Protein AF-A0A1L3MIH3-F1 (afdb_monomer_lite)

Sequence (157 aa):
MTVGKNCNTFGNDTLTINGTGGNGAEPPNTGTRGIWIYNTTSSTMLANARMTFYYPNSVAPLTWSAASGNSGWSVPVVSTVDPTIAGFTAYATFYTGGWEFRNLPGTANDYSRARGRPNFQASKVIPSCGSTIQVYARRTVTVNGQTISFIRGPIGL

Secondary structure (DSSP, 8-state):
-EEEEE--TTS-EEEEEE---SSSS-TT-TT--S-EEES--TT--EEEEEEEEEEETTT----EEEPTT--SBPPPEE-SSSPP-TTEEEEEEEB-S-EEEE---SSSPPEEEESS--EEEEEE--S-TTS--EEEEEEEEEETTEEEEEEEEEEE-

Structure (mmCIF, N/CA/C/O backbone):
data_AF-A0A1L3MIH3-F1
#
_entry.id   AF-A0A1L3MIH3-F1
#
loop_
_atom_site.group_PDB
_atom_site.id
_atom_site.type_symbol
_atom_site.label_atom_id
_atom_site.label_alt_id
_atom_site.label_comp_id
_atom_site.label_asym_id
_atom_site.label_entity_id
_atom_site.label_seq_id
_atom_site.pdbx_PDB_ins_code
_atom_site.Cartn_x
_atom_site.Cartn_y
_atom_site.Cartn_z
_atom_site.occupancy
_atom_site.B_iso_or_equiv
_atom_site.auth_seq_id
_atom_site.auth_comp_id
_atom_site.auth_asym_id
_atom_site.auth_atom_id
_atom_site.pdbx_PDB_model_num
ATOM 1 N N . MET A 1 1 ? 1.762 7.762 2.195 1.00 73.56 1 MET A N 1
ATOM 2 C CA . MET A 1 1 ? 2.674 6.868 1.448 1.00 73.56 1 MET A CA 1
ATOM 3 C C . MET A 1 1 ? 2.870 7.464 0.076 1.00 73.56 1 MET A C 1
ATOM 5 O O . MET A 1 1 ? 1.898 7.962 -0.479 1.00 73.56 1 MET A O 1
ATOM 9 N N . THR A 1 2 ? 4.083 7.363 -0.447 1.00 82.31 2 THR A N 1
ATOM 10 C CA . THR A 1 2 ? 4.462 7.836 -1.775 1.00 82.31 2 THR A CA 1
ATOM 11 C C . THR A 1 2 ? 5.039 6.667 -2.558 1.00 82.31 2 THR A C 1
ATOM 13 O O . THR A 1 2 ? 5.805 5.885 -2.004 1.00 82.31 2 THR A O 1
ATOM 16 N N . VAL A 1 3 ? 4.660 6.542 -3.823 1.00 80.44 3 VAL A N 1
ATOM 17 C CA . VAL A 1 3 ? 5.390 5.728 -4.798 1.00 80.44 3 VAL A CA 1
ATOM 18 C C . VAL A 1 3 ? 6.301 6.654 -5.592 1.00 80.44 3 VAL A C 1
ATOM 20 O O . VAL A 1 3 ? 5.938 7.807 -5.818 1.00 80.44 3 VAL A O 1
ATOM 23 N N . GLY A 1 4 ? 7.492 6.187 -5.950 1.00 82.94 4 GLY A N 1
ATOM 24 C CA . GLY A 1 4 ? 8.499 7.017 -6.605 1.00 82.94 4 GLY A CA 1
ATOM 25 C C . GLY A 1 4 ? 9.311 6.249 -7.634 1.00 82.94 4 GLY A C 1
ATOM 26 O O . GLY A 1 4 ? 9.437 5.027 -7.548 1.00 82.94 4 GLY A O 1
ATOM 27 N N . LYS A 1 5 ? 9.879 6.993 -8.578 1.00 85.25 5 LYS A N 1
ATOM 28 C CA . LYS A 1 5 ? 10.806 6.527 -9.608 1.00 85.25 5 LYS A CA 1
ATOM 29 C C . LYS A 1 5 ? 12.048 7.411 -9.542 1.00 85.25 5 LYS A C 1
ATOM 31 O O . LYS A 1 5 ? 11.923 8.631 -9.542 1.00 85.25 5 LYS A O 1
ATOM 36 N N . ASN A 1 6 ? 13.223 6.803 -9.463 1.00 84.94 6 ASN A N 1
ATOM 37 C CA . ASN A 1 6 ? 14.496 7.489 -9.638 1.00 84.94 6 ASN A CA 1
ATOM 38 C C . ASN A 1 6 ? 15.220 6.848 -10.814 1.00 84.94 6 ASN A C 1
ATOM 40 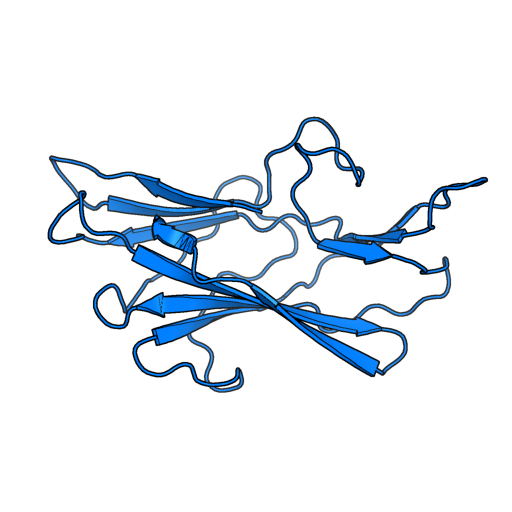O O . ASN A 1 6 ? 15.510 5.650 -10.762 1.00 84.94 6 ASN A O 1
ATOM 44 N N . CYS A 1 7 ? 15.478 7.633 -11.854 1.00 81.31 7 CYS A N 1
ATOM 45 C CA . CYS A 1 7 ? 16.131 7.114 -13.039 1.00 81.31 7 CYS A CA 1
ATOM 46 C C . CYS A 1 7 ? 17.642 7.198 -12.915 1.00 81.31 7 CYS A C 1
ATOM 48 O O . CYS A 1 7 ? 18.174 8.227 -12.495 1.00 81.31 7 CYS A O 1
ATOM 50 N N . ASN A 1 8 ? 18.332 6.140 -13.322 1.00 74.44 8 ASN A N 1
ATOM 51 C CA . ASN A 1 8 ? 19.785 6.124 -13.341 1.00 74.44 8 ASN A CA 1
ATOM 52 C C . ASN A 1 8 ? 20.281 6.015 -14.782 1.00 74.44 8 ASN A C 1
ATOM 54 O O . ASN A 1 8 ? 20.182 4.961 -15.397 1.00 74.44 8 ASN A O 1
ATOM 58 N N . THR A 1 9 ? 20.880 7.090 -15.297 1.00 62.59 9 THR A N 1
ATOM 59 C CA . THR A 1 9 ? 21.418 7.160 -16.667 1.00 62.59 9 THR A CA 1
ATOM 60 C C . THR A 1 9 ? 22.466 6.078 -16.969 1.00 62.59 9 THR A C 1
ATOM 62 O O . THR A 1 9 ? 22.694 5.763 -18.133 1.00 62.59 9 THR A O 1
ATOM 65 N N . PHE A 1 10 ? 23.092 5.491 -15.944 1.00 62.38 10 PHE A N 1
ATOM 66 C CA . PHE A 1 10 ? 24.181 4.518 -16.084 1.00 62.38 10 PHE A CA 1
ATOM 67 C C . PHE A 1 10 ? 23.871 3.153 -15.444 1.00 62.38 10 PHE A C 1
ATOM 69 O O . PHE A 1 10 ? 24.789 2.373 -15.191 1.00 62.38 10 PHE A O 1
ATOM 76 N N . GLY A 1 11 ? 22.603 2.842 -15.151 1.00 70.38 11 GLY A N 1
ATOM 77 C CA . GLY A 1 11 ? 22.241 1.576 -14.510 1.00 70.38 11 GLY A CA 1
ATOM 78 C C . GLY A 1 11 ? 20.739 1.319 -14.432 1.00 70.38 11 GLY A C 1
ATOM 79 O O . GLY A 1 11 ? 19.952 1.898 -15.167 1.00 70.38 11 GLY A O 1
ATOM 80 N N . ASN A 1 12 ? 20.338 0.425 -13.526 1.00 78.88 12 ASN A N 1
ATOM 81 C CA . ASN A 1 12 ? 18.922 0.162 -13.285 1.00 78.88 12 ASN A CA 1
ATOM 82 C C . ASN A 1 12 ? 18.263 1.360 -12.592 1.00 78.88 12 ASN A C 1
ATOM 84 O O . ASN A 1 12 ? 18.796 1.896 -11.614 1.00 78.88 12 ASN A O 1
ATOM 88 N N . ASP A 1 13 ? 17.059 1.706 -13.031 1.00 85.94 13 ASP A N 1
ATOM 89 C CA . ASP A 1 13 ? 16.203 2.655 -12.338 1.00 85.94 13 ASP A CA 1
ATOM 90 C C . ASP A 1 13 ? 15.676 2.038 -11.041 1.00 85.94 13 ASP A C 1
ATOM 92 O O . ASP A 1 13 ? 15.514 0.819 -10.911 1.00 85.94 13 ASP A O 1
ATOM 96 N N . THR A 1 14 ? 15.402 2.890 -10.059 1.00 89.38 14 THR A N 1
ATOM 97 C CA . THR A 1 14 ? 14.878 2.473 -8.759 1.00 89.38 14 THR A CA 1
ATOM 98 C C . THR A 1 14 ? 13.430 2.913 -8.614 1.00 89.38 14 THR A C 1
ATOM 100 O O . THR A 1 14 ? 13.122 4.106 -8.598 1.00 89.38 14 THR A O 1
ATOM 103 N N . LEU A 1 15 ? 12.535 1.943 -8.458 1.00 91.81 15 LEU A N 1
ATOM 104 C CA . LEU A 1 15 ? 11.158 2.163 -8.037 1.00 91.81 15 LEU A CA 1
ATOM 105 C C . LEU A 1 15 ? 11.075 2.037 -6.520 1.00 91.81 15 LEU A C 1
ATOM 107 O O . LEU A 1 15 ? 11.685 1.145 -5.932 1.00 91.81 15 LEU A O 1
ATOM 111 N N . THR A 1 16 ? 10.308 2.913 -5.879 1.00 93.00 16 THR A N 1
ATOM 112 C CA . THR A 1 16 ? 10.151 2.929 -4.421 1.00 93.00 16 THR A CA 1
ATOM 113 C C . THR A 1 16 ? 8.687 2.955 -4.010 1.00 93.00 16 THR A C 1
ATOM 115 O O . THR A 1 16 ? 7.847 3.576 -4.662 1.00 93.00 16 THR A O 1
ATOM 118 N N . ILE A 1 17 ? 8.393 2.306 -2.886 1.00 91.25 17 ILE A N 1
ATOM 119 C CA . ILE A 1 17 ? 7.152 2.451 -2.124 1.00 91.25 17 ILE A CA 1
ATOM 120 C C . ILE A 1 17 ? 7.572 2.927 -0.735 1.00 91.25 17 ILE A C 1
ATOM 122 O O . ILE A 1 17 ? 8.097 2.146 0.050 1.00 91.25 17 ILE A O 1
ATOM 126 N N . ASN A 1 18 ? 7.353 4.202 -0.422 1.00 89.12 18 ASN A N 1
ATOM 127 C CA . ASN A 1 18 ? 7.819 4.826 0.813 1.00 89.12 18 ASN A CA 1
ATOM 128 C C . ASN A 1 18 ? 6.644 5.261 1.703 1.00 89.12 18 ASN A C 1
ATOM 130 O O . ASN A 1 18 ? 5.900 6.211 1.422 1.00 89.12 18 ASN A O 1
ATOM 134 N N . GLY A 1 19 ? 6.500 4.572 2.830 1.00 85.44 19 GLY A N 1
ATOM 135 C CA . GLY A 1 19 ? 5.605 4.910 3.929 1.00 85.44 19 GLY A CA 1
ATOM 136 C C . GLY A 1 19 ? 6.295 5.552 5.134 1.00 85.44 19 GLY A C 1
ATOM 137 O O . GLY A 1 19 ? 5.614 5.774 6.126 1.00 85.44 19 GLY A O 1
ATOM 138 N N . THR A 1 20 ? 7.601 5.837 5.082 1.00 81.62 20 THR A N 1
ATOM 139 C CA . THR A 1 20 ? 8.408 6.247 6.249 1.00 81.62 20 THR A CA 1
ATOM 140 C C . THR A 1 20 ? 8.484 7.756 6.475 1.00 81.62 20 THR A C 1
ATOM 142 O O . THR A 1 20 ? 8.668 8.168 7.617 1.00 81.62 20 THR A O 1
ATOM 145 N N . GLY A 1 21 ? 8.314 8.576 5.434 1.00 68.69 21 GLY A N 1
ATOM 146 C CA . GLY A 1 21 ? 8.368 10.045 5.528 1.00 68.69 21 GLY A CA 1
ATOM 147 C C . GLY A 1 21 ? 7.233 10.708 6.335 1.00 68.69 21 GLY A C 1
ATOM 148 O O . GLY A 1 21 ? 6.182 10.108 6.556 1.00 68.69 21 GLY A O 1
ATOM 149 N N . GLY A 1 22 ? 7.452 11.968 6.733 1.00 62.53 22 GLY A N 1
ATOM 150 C CA . GLY A 1 22 ? 6.518 12.791 7.515 1.00 62.53 22 GLY A CA 1
ATOM 151 C C . GLY A 1 22 ? 6.994 13.034 8.946 1.00 62.53 22 GLY A C 1
ATOM 152 O O . GLY A 1 22 ? 7.088 12.089 9.730 1.00 62.53 22 GLY A O 1
ATOM 153 N N . ASN A 1 23 ? 7.289 14.295 9.280 1.00 55.09 23 ASN A N 1
ATOM 154 C CA . ASN A 1 23 ? 7.781 14.757 10.588 1.00 55.09 23 ASN A CA 1
ATOM 155 C C . ASN A 1 23 ? 6.686 14.702 11.668 1.00 55.09 23 ASN A C 1
ATOM 157 O O . ASN A 1 23 ? 6.209 15.727 12.141 1.00 55.09 23 ASN A O 1
ATOM 161 N N . GLY A 1 24 ? 6.258 13.498 12.035 1.00 55.06 24 GLY A N 1
ATOM 162 C CA . GLY A 1 24 ? 5.211 13.284 13.031 1.00 55.06 24 GLY A CA 1
ATOM 163 C C . GLY A 1 24 ? 4.135 12.358 12.492 1.00 55.06 24 GLY A C 1
ATOM 164 O O . GLY A 1 24 ? 3.505 12.608 11.468 1.00 55.06 24 GLY A O 1
ATOM 165 N N . ALA A 1 25 ? 3.968 11.242 13.182 1.00 56.09 25 ALA A N 1
ATOM 166 C CA . ALA A 1 25 ? 3.166 10.088 12.810 1.00 56.09 25 ALA A CA 1
ATOM 167 C C . ALA A 1 25 ? 1.645 10.290 12.993 1.00 56.09 25 ALA A C 1
ATOM 169 O O . ALA A 1 25 ? 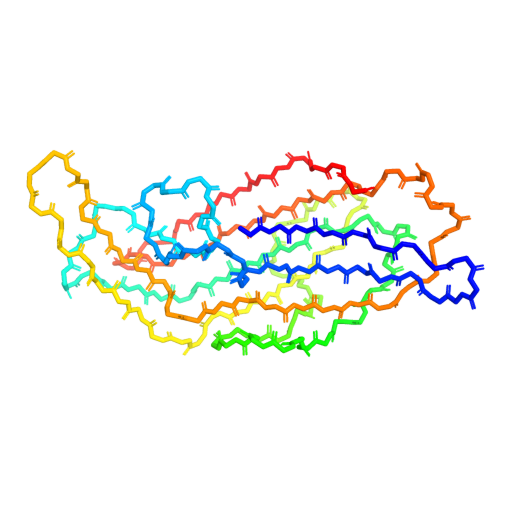0.940 9.304 13.189 1.00 56.09 25 ALA A O 1
ATOM 170 N N . GLU A 1 26 ? 1.146 11.528 13.010 1.00 63.94 26 GLU A N 1
ATOM 171 C CA . GLU A 1 26 ? -0.234 11.818 13.411 1.00 63.94 26 GLU A CA 1
ATOM 172 C C . GLU A 1 26 ? -1.032 12.461 12.264 1.00 63.94 26 GLU A C 1
ATOM 174 O O . GLU A 1 26 ? -0.697 13.567 11.826 1.00 63.94 26 GLU A O 1
ATOM 179 N N . PRO A 1 27 ? -2.086 11.804 11.751 1.00 66.19 27 PRO A N 1
ATOM 180 C CA . PRO A 1 27 ? -3.056 12.472 10.892 1.00 66.19 27 PRO A CA 1
ATOM 181 C C . PRO A 1 27 ? -3.734 13.638 11.645 1.00 66.19 27 PRO A C 1
ATOM 183 O O . PRO A 1 27 ? -3.864 13.578 12.864 1.00 66.19 27 PRO A O 1
ATOM 186 N N . PRO A 1 28 ? -4.202 14.697 10.958 1.00 60.44 28 PRO A N 1
ATOM 187 C CA . PRO A 1 28 ? -4.295 14.856 9.508 1.00 60.44 28 PRO A CA 1
ATOM 188 C C . PRO A 1 28 ? -3.086 15.573 8.879 1.00 60.44 28 PRO A C 1
ATOM 190 O O . PRO A 1 28 ? -3.216 16.078 7.765 1.00 60.44 28 PRO A O 1
ATOM 193 N N . ASN A 1 29 ? -1.933 15.658 9.559 1.00 63.41 29 ASN A N 1
ATOM 194 C CA . ASN A 1 29 ? -0.787 16.413 9.047 1.00 63.41 29 ASN A CA 1
ATOM 195 C C . ASN A 1 29 ? -0.431 15.957 7.616 1.00 63.41 29 ASN A C 1
ATOM 197 O O . ASN A 1 29 ? -0.261 14.769 7.331 1.00 63.41 29 ASN A O 1
ATOM 201 N N . THR A 1 30 ? -0.347 16.927 6.703 1.00 56.56 30 THR A N 1
ATOM 202 C CA . THR A 1 30 ? -0.135 16.738 5.261 1.00 56.56 30 THR A CA 1
ATOM 203 C C . THR A 1 30 ? 1.182 16.032 4.934 1.00 56.56 30 THR A C 1
ATOM 205 O O . THR A 1 30 ? 1.335 15.481 3.844 1.00 56.56 30 THR A O 1
ATOM 208 N N . GLY A 1 31 ? 2.120 15.987 5.883 1.00 59.69 31 GLY A N 1
ATOM 209 C CA . GLY A 1 31 ? 3.360 15.229 5.768 1.00 59.69 31 GLY A CA 1
ATOM 210 C C . GLY A 1 31 ? 3.249 13.746 6.139 1.00 59.69 31 GLY A C 1
ATOM 211 O O . GLY A 1 31 ? 4.139 12.975 5.780 1.00 59.69 31 GLY A O 1
ATOM 212 N N . THR A 1 32 ? 2.205 13.314 6.850 1.00 67.50 32 THR A N 1
ATOM 213 C CA . THR A 1 32 ? 2.185 12.001 7.507 1.00 67.50 32 THR A CA 1
ATOM 214 C C . THR A 1 32 ? 1.928 10.855 6.524 1.00 67.50 32 THR A C 1
ATOM 216 O O . THR A 1 32 ? 0.950 10.823 5.773 1.00 67.50 32 THR A O 1
ATOM 219 N N . ARG A 1 33 ? 2.802 9.841 6.545 1.00 75.06 33 ARG A N 1
ATOM 220 C CA . ARG A 1 33 ? 2.664 8.607 5.758 1.00 75.06 33 ARG A CA 1
ATOM 221 C C . ARG A 1 33 ? 2.365 7.422 6.686 1.00 75.06 33 ARG A C 1
ATOM 223 O O . ARG A 1 33 ? 2.999 7.268 7.720 1.00 75.06 33 ARG A O 1
ATOM 230 N N . GLY A 1 34 ? 1.386 6.592 6.318 1.00 75.06 34 GLY A N 1
ATOM 231 C CA . GLY A 1 34 ? 0.976 5.421 7.104 1.00 75.06 34 GLY A CA 1
ATOM 232 C C . GLY A 1 34 ? -0.427 4.929 6.736 1.00 75.06 34 GLY A C 1
ATOM 233 O O . GLY A 1 34 ? -0.996 5.391 5.741 1.00 75.06 34 GLY A O 1
ATOM 234 N N . ILE A 1 35 ? -0.954 3.987 7.526 1.00 82.56 35 ILE A N 1
ATOM 235 C CA . ILE A 1 35 ? -2.371 3.592 7.527 1.00 82.56 35 ILE A CA 1
ATOM 236 C C . ILE A 1 35 ? -3.002 4.047 8.837 1.00 82.56 35 ILE A C 1
ATOM 238 O O . ILE A 1 35 ? -2.480 3.745 9.910 1.00 82.56 35 ILE A O 1
ATOM 242 N N . TRP A 1 36 ? -4.157 4.693 8.711 1.00 86.75 36 TRP A N 1
ATOM 243 C CA . TRP A 1 36 ? -5.020 5.123 9.805 1.00 86.75 36 TRP A CA 1
ATOM 244 C C . TRP A 1 36 ? -6.441 4.673 9.494 1.00 86.75 36 TRP A C 1
ATOM 246 O O . TRP A 1 36 ? -6.857 4.697 8.331 1.00 86.75 36 TRP A O 1
ATOM 256 N N . ILE A 1 37 ? -7.172 4.289 10.529 1.00 89.69 37 ILE A N 1
ATOM 257 C CA . ILE A 1 37 ? -8.603 4.025 10.473 1.00 89.69 37 ILE A CA 1
ATOM 258 C C . ILE A 1 37 ? -9.236 4.996 11.456 1.00 89.69 37 ILE A C 1
ATOM 260 O O . ILE A 1 37 ? -8.906 4.958 12.637 1.00 89.69 37 ILE A O 1
ATOM 264 N N . TYR A 1 38 ? -10.086 5.886 10.950 1.00 90.50 38 TYR A N 1
ATOM 265 C CA . TYR A 1 38 ? -10.836 6.837 11.768 1.00 90.50 38 TYR A CA 1
ATOM 266 C C . TYR A 1 38 ? -12.060 6.179 12.400 1.00 90.50 38 TYR A C 1
ATOM 268 O O . TYR A 1 38 ? -12.543 5.161 11.904 1.00 90.50 38 TYR A O 1
ATOM 276 N N . ASN A 1 39 ? -12.586 6.821 13.442 1.00 90.00 39 ASN A N 1
ATOM 277 C CA . ASN A 1 39 ? -13.774 6.406 14.186 1.00 90.00 39 ASN A CA 1
ATOM 278 C C . ASN A 1 39 ? -13.599 5.021 14.827 1.00 90.00 39 ASN A C 1
ATOM 280 O O . ASN A 1 39 ? -14.508 4.194 14.817 1.00 90.00 39 ASN A O 1
ATOM 284 N N . THR A 1 40 ? -12.403 4.759 15.353 1.00 92.06 40 THR A N 1
ATOM 285 C CA . THR A 1 40 ? -12.104 3.541 16.119 1.00 92.06 40 THR A CA 1
ATOM 286 C C . THR A 1 40 ? -12.125 3.829 17.612 1.00 92.06 40 THR A C 1
ATOM 288 O O . THR A 1 40 ? -11.976 4.970 18.018 1.00 92.06 40 THR A O 1
ATOM 291 N N . THR A 1 41 ? -12.199 2.783 18.421 1.00 92.94 41 THR A N 1
ATOM 292 C CA . THR A 1 41 ? -12.032 2.799 19.881 1.00 92.94 41 THR A CA 1
ATOM 293 C C . THR A 1 41 ? -10.860 1.900 20.289 1.00 92.94 41 THR A C 1
ATOM 295 O O . THR A 1 41 ? -10.354 1.124 19.475 1.00 92.94 41 THR A O 1
ATOM 298 N N . SER A 1 42 ? -10.480 1.909 21.571 1.00 92.19 42 SER A N 1
ATOM 299 C CA . SER A 1 42 ? -9.485 0.972 22.123 1.00 92.19 42 SER A CA 1
ATOM 300 C C . SER A 1 42 ? -9.882 -0.508 22.006 1.00 92.19 42 SER A C 1
ATOM 302 O O . SER A 1 42 ? -9.012 -1.374 22.054 1.00 92.19 42 SER A O 1
ATOM 304 N N . SER A 1 43 ? -11.173 -0.804 21.834 1.00 94.62 43 SER A N 1
ATOM 305 C CA . SER A 1 43 ? -11.710 -2.156 21.640 1.00 94.62 43 SER A CA 1
ATOM 306 C C . SER A 1 43 ? -11.900 -2.542 20.171 1.00 94.62 43 SER A C 1
ATOM 308 O O . SER A 1 43 ? -12.290 -3.673 19.884 1.00 94.62 43 SER A O 1
ATOM 310 N N . THR A 1 44 ? -11.642 -1.630 19.227 1.00 96.25 44 THR A N 1
ATOM 311 C CA . THR A 1 44 ? -11.791 -1.930 17.799 1.00 96.25 44 THR A CA 1
ATOM 312 C C . THR A 1 44 ? -10.766 -2.971 17.362 1.00 96.25 44 THR A C 1
ATOM 314 O O . THR A 1 44 ? -9.558 -2.777 17.489 1.00 96.25 44 THR A O 1
ATOM 317 N N . MET A 1 45 ? -11.251 -4.073 16.795 1.00 96.06 45 MET A N 1
ATOM 318 C CA . MET A 1 45 ? -10.409 -5.152 16.293 1.00 96.06 45 MET A CA 1
ATOM 319 C C . MET A 1 45 ? -9.979 -4.860 14.858 1.00 96.06 45 MET A C 1
ATOM 321 O O . MET A 1 45 ? -10.819 -4.732 13.966 1.00 96.06 45 MET A O 1
ATOM 325 N N . LEU A 1 46 ? -8.666 -4.792 14.633 1.00 96.38 46 LEU A N 1
ATOM 326 C CA . LEU A 1 46 ? -8.063 -4.516 13.330 1.00 96.38 46 LEU A CA 1
ATOM 327 C C . LEU A 1 46 ? -7.182 -5.682 12.897 1.00 96.38 46 LEU A C 1
ATOM 329 O O . LEU A 1 46 ? -6.210 -6.024 13.569 1.00 96.38 46 LEU A O 1
ATOM 333 N N . ALA A 1 47 ? -7.504 -6.271 11.751 1.00 95.56 47 ALA A N 1
ATOM 334 C CA . ALA A 1 47 ? -6.825 -7.454 11.238 1.00 95.56 47 ALA A CA 1
ATOM 335 C C . ALA A 1 47 ? -6.672 -7.413 9.714 1.00 95.56 47 ALA A C 1
ATOM 337 O O . ALA A 1 47 ? -7.291 -6.596 9.027 1.00 95.56 47 ALA A O 1
ATOM 338 N N . ASN A 1 48 ? -5.854 -8.326 9.181 1.00 94.94 48 ASN A N 1
ATOM 339 C CA . ASN A 1 48 ? -5.712 -8.583 7.743 1.00 94.94 48 ASN A CA 1
ATOM 340 C C . ASN A 1 48 ? -5.427 -7.321 6.913 1.00 94.94 48 ASN A C 1
ATOM 342 O O . ASN A 1 48 ? -5.905 -7.186 5.783 1.00 94.94 48 ASN A O 1
ATOM 346 N N . ALA A 1 49 ? -4.681 -6.369 7.481 1.00 95.56 49 ALA A N 1
ATOM 347 C CA . ALA A 1 49 ? -4.306 -5.179 6.742 1.00 95.56 49 ALA A CA 1
ATOM 348 C C . ALA A 1 49 ? -3.323 -5.551 5.633 1.00 95.56 49 ALA A C 1
ATOM 350 O O . ALA A 1 49 ? -2.287 -6.168 5.876 1.00 95.56 49 ALA A O 1
ATOM 351 N N . ARG A 1 50 ? -3.653 -5.167 4.402 1.00 95.19 50 ARG A N 1
ATOM 352 C CA . ARG A 1 50 ? -2.791 -5.361 3.237 1.00 95.19 50 ARG A CA 1
ATOM 353 C C . ARG A 1 50 ? -2.865 -4.176 2.292 1.00 95.19 50 ARG A C 1
ATOM 355 O O . ARG A 1 50 ? -3.888 -3.486 2.205 1.00 95.19 50 ARG A O 1
ATOM 362 N N . MET A 1 51 ? -1.783 -3.960 1.559 1.00 95.38 51 MET A N 1
ATOM 363 C CA . MET A 1 51 ? -1.757 -3.043 0.427 1.00 95.38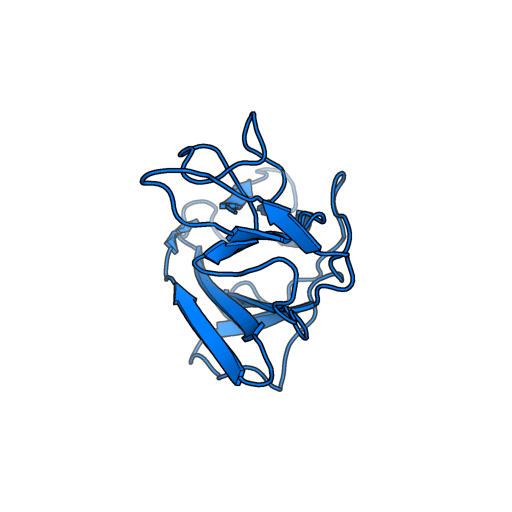 51 MET A CA 1
ATOM 364 C C . MET A 1 51 ? -1.395 -3.799 -0.838 1.00 95.38 51 MET A C 1
ATOM 366 O O . MET A 1 51 ? -0.540 -4.678 -0.801 1.00 95.38 51 MET A O 1
ATOM 370 N N . THR A 1 52 ? -2.001 -3.403 -1.949 1.00 96.88 52 THR A N 1
ATOM 371 C CA . THR A 1 52 ? -1.721 -3.966 -3.267 1.00 96.88 52 THR A CA 1
ATOM 372 C C . THR A 1 52 ? -1.393 -2.837 -4.227 1.00 96.88 52 THR A C 1
ATOM 374 O O . THR A 1 52 ? -2.189 -1.909 -4.390 1.00 96.88 52 THR A O 1
ATOM 377 N N . PHE A 1 53 ? -0.222 -2.913 -4.848 1.00 96.62 53 PHE A N 1
ATOM 378 C CA . PHE A 1 53 ? 0.254 -1.952 -5.834 1.00 96.62 53 PHE A CA 1
ATOM 379 C C . PHE A 1 53 ? 0.140 -2.551 -7.222 1.00 96.62 53 PHE A C 1
ATOM 381 O O . PHE A 1 53 ? 0.650 -3.640 -7.469 1.00 96.62 53 PHE A O 1
ATOM 388 N N . TYR A 1 54 ? -0.513 -1.834 -8.123 1.00 97.31 54 TYR A N 1
ATOM 389 C CA . TYR A 1 54 ? -0.680 -2.259 -9.503 1.00 97.31 54 TYR A CA 1
ATOM 390 C C . TYR A 1 54 ? 0.298 -1.474 -10.355 1.00 97.31 54 TYR A C 1
ATOM 392 O O . TYR A 1 54 ? 0.164 -0.256 -10.475 1.00 97.31 54 TYR A O 1
ATOM 400 N N . TYR A 1 55 ? 1.270 -2.179 -10.925 1.00 95.62 55 TYR A N 1
ATOM 401 C CA . TYR A 1 55 ? 2.237 -1.621 -11.866 1.00 95.62 55 TYR A CA 1
ATOM 402 C C . TYR A 1 55 ? 1.928 -2.110 -13.283 1.00 95.62 55 TYR A C 1
ATOM 404 O O . TYR A 1 55 ? 1.470 -3.244 -13.423 1.00 95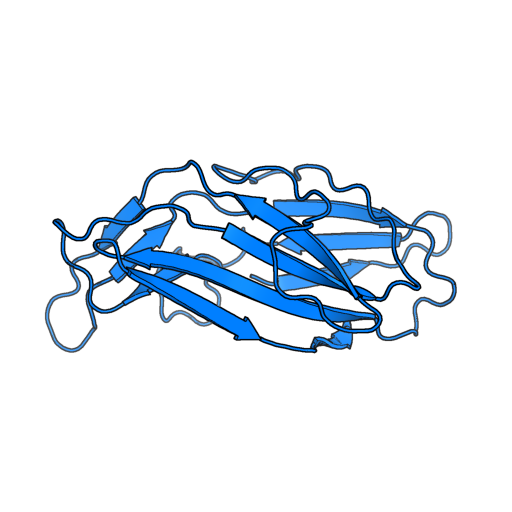.62 55 TYR A O 1
ATOM 412 N N . PRO A 1 56 ? 2.175 -1.309 -14.333 1.00 94.38 56 PRO A N 1
ATOM 413 C CA . PRO A 1 56 ? 1.912 -1.718 -15.705 1.00 94.38 56 PRO A CA 1
ATOM 414 C C . PRO A 1 56 ? 2.689 -2.985 -16.067 1.00 94.38 56 PRO A C 1
ATOM 416 O O . PRO A 1 56 ? 3.832 -3.176 -15.645 1.00 94.38 56 PRO A O 1
ATOM 419 N N . ASN A 1 57 ? 2.106 -3.838 -16.903 1.00 94.19 57 ASN A N 1
ATOM 420 C CA . ASN A 1 57 ? 2.766 -5.068 -17.348 1.00 94.19 57 ASN A CA 1
ATOM 421 C C . ASN A 1 57 ? 4.078 -4.793 -18.101 1.00 94.19 57 ASN A C 1
ATOM 423 O O . ASN A 1 57 ? 4.986 -5.613 -18.057 1.00 94.19 57 ASN A O 1
ATOM 427 N N . SER A 1 58 ? 4.210 -3.618 -18.724 1.00 89.69 58 SER A N 1
ATOM 428 C CA . SER A 1 58 ? 5.430 -3.175 -19.410 1.00 89.69 58 SER A CA 1
ATOM 429 C C . SER A 1 58 ? 6.630 -2.952 -18.482 1.00 89.69 58 SER A C 1
ATOM 431 O O . SER A 1 58 ? 7.765 -2.993 -18.948 1.00 89.69 58 SER A O 1
ATOM 433 N N . VAL A 1 59 ? 6.407 -2.725 -17.181 1.00 88.88 59 VAL A N 1
ATOM 434 C CA . VAL A 1 59 ? 7.487 -2.585 -16.184 1.00 88.88 59 VAL A CA 1
ATOM 435 C C . VAL A 1 59 ? 7.644 -3.829 -15.310 1.00 88.88 59 VAL A C 1
ATOM 437 O O . VAL A 1 59 ? 8.666 -3.996 -14.646 1.00 88.88 59 VAL A O 1
ATOM 440 N N . ALA A 1 60 ? 6.660 -4.726 -15.326 1.00 90.44 60 ALA A N 1
ATOM 441 C CA . ALA A 1 60 ? 6.729 -6.019 -14.664 1.00 90.44 60 ALA A CA 1
ATOM 442 C C . ALA A 1 60 ? 7.725 -6.980 -15.370 1.00 90.44 60 ALA A C 1
ATOM 444 O O . ALA A 1 60 ? 8.165 -6.725 -16.494 1.00 90.44 60 ALA A O 1
ATOM 445 N N . PRO A 1 61 ? 8.142 -8.078 -14.712 1.00 93.19 61 PRO A N 1
ATOM 446 C CA . PRO A 1 61 ? 8.044 -8.306 -13.272 1.00 93.19 61 PRO A CA 1
ATOM 447 C C . PRO A 1 61 ? 8.952 -7.344 -12.488 1.00 93.19 61 PRO A C 1
ATOM 449 O O . PRO A 1 61 ? 9.983 -6.891 -12.999 1.00 93.19 61 PRO A O 1
ATOM 452 N N . LEU A 1 62 ? 8.549 -7.043 -11.252 1.00 94.94 62 LEU A N 1
ATOM 453 C CA . LEU A 1 62 ? 9.306 -6.274 -10.267 1.00 94.94 62 LEU A CA 1
ATOM 454 C C . LEU A 1 62 ? 9.641 -7.168 -9.073 1.00 94.94 62 LEU A C 1
ATOM 456 O O . LEU A 1 62 ? 8.744 -7.700 -8.418 1.00 94.94 62 LEU A O 1
ATOM 460 N N . THR A 1 63 ? 10.929 -7.291 -8.768 1.00 96.56 63 THR A N 1
ATOM 461 C CA . THR A 1 63 ? 11.403 -7.973 -7.561 1.00 96.56 63 THR A CA 1
ATOM 462 C C . THR A 1 63 ? 11.650 -6.931 -6.483 1.00 96.56 63 THR A C 1
ATOM 464 O O . THR A 1 63 ? 12.599 -6.151 -6.564 1.00 96.56 63 THR A O 1
ATOM 467 N N . TRP A 1 64 ? 10.771 -6.897 -5.486 1.00 97.81 64 TRP A N 1
ATOM 468 C CA . TRP A 1 64 ? 10.875 -5.963 -4.373 1.00 97.81 64 TRP A CA 1
ATOM 469 C C . TRP A 1 64 ? 11.831 -6.477 -3.299 1.00 97.81 64 TRP A C 1
ATOM 471 O O . TRP A 1 64 ? 11.955 -7.677 -3.069 1.00 97.81 64 TRP A O 1
ATOM 481 N N . SER A 1 65 ? 12.459 -5.548 -2.589 1.00 97.75 65 SER A N 1
ATOM 482 C CA . SER A 1 65 ? 13.177 -5.803 -1.342 1.00 97.75 65 SER A CA 1
ATOM 483 C C . SER A 1 65 ? 12.761 -4.788 -0.279 1.00 97.75 65 SER A C 1
ATOM 485 O O . SER A 1 65 ? 12.296 -3.687 -0.593 1.00 97.75 65 SER A O 1
ATOM 487 N N . ALA A 1 66 ? 12.896 -5.168 0.993 1.00 96.88 66 ALA A N 1
ATOM 488 C CA . ALA A 1 66 ? 12.709 -4.243 2.103 1.00 96.88 66 ALA A CA 1
ATOM 489 C C . ALA A 1 66 ? 13.818 -3.183 2.085 1.00 96.88 66 ALA A C 1
ATOM 491 O O . ALA A 1 66 ? 15.000 -3.514 2.035 1.00 96.88 66 ALA A O 1
ATOM 492 N N . ALA A 1 67 ? 13.429 -1.914 2.147 1.00 94.88 67 ALA A N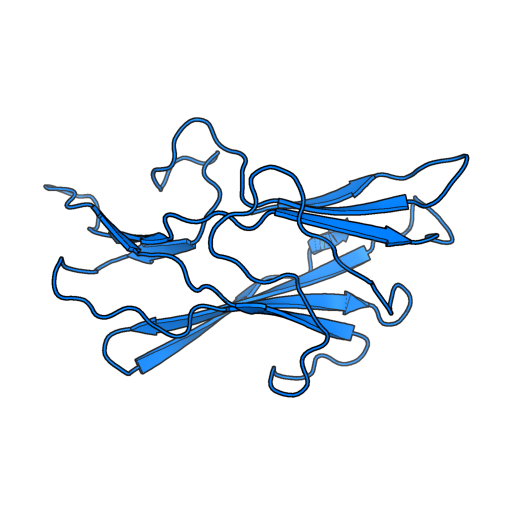 1
ATOM 493 C CA . ALA A 1 67 ? 14.348 -0.799 2.337 1.00 94.88 67 ALA A CA 1
ATOM 494 C C . ALA A 1 67 ? 14.427 -0.417 3.826 1.00 94.88 67 ALA A C 1
ATOM 496 O O . ALA A 1 67 ? 13.560 -0.781 4.627 1.00 94.88 67 ALA A O 1
ATOM 497 N N . SER A 1 68 ? 15.456 0.351 4.203 1.00 92.56 68 SER A N 1
ATOM 498 C CA . SER A 1 68 ? 15.640 0.819 5.585 1.00 92.56 68 SER A CA 1
ATOM 499 C C . SER A 1 68 ? 14.383 1.515 6.124 1.00 92.56 68 SER A C 1
ATOM 501 O O . SER A 1 68 ? 13.764 2.330 5.439 1.00 92.56 68 SER A O 1
ATOM 503 N N . GLY A 1 69 ? 13.977 1.179 7.348 1.00 89.12 69 GLY A N 1
ATOM 504 C CA . GLY A 1 69 ? 12.758 1.699 7.975 1.00 89.12 69 GLY A CA 1
ATOM 505 C C . GLY A 1 69 ? 11.475 0.926 7.648 1.00 89.12 69 GLY A C 1
ATOM 506 O O . GLY A 1 69 ? 10.428 1.252 8.213 1.00 89.12 69 GLY A O 1
ATOM 507 N N . ASN A 1 70 ? 11.531 -0.110 6.799 1.00 93.38 70 ASN A N 1
ATOM 508 C CA . ASN A 1 70 ? 10.427 -1.061 6.686 1.00 93.38 70 ASN A CA 1
ATOM 509 C C . ASN A 1 70 ? 10.191 -1.761 8.027 1.00 93.38 70 ASN A C 1
ATOM 511 O O . ASN A 1 70 ? 11.112 -2.333 8.605 1.00 93.38 70 ASN A O 1
ATOM 515 N N . SER A 1 71 ? 8.956 -1.748 8.515 1.00 93.00 71 SER A N 1
ATOM 516 C CA . SER A 1 71 ? 8.611 -2.364 9.798 1.00 93.00 71 SER A CA 1
ATOM 517 C C . SER A 1 71 ? 7.194 -2.915 9.780 1.00 93.00 71 SER A C 1
ATOM 519 O O . SER A 1 71 ? 6.258 -2.217 9.410 1.00 93.00 71 SER A O 1
ATOM 521 N N . GLY A 1 72 ? 7.020 -4.174 10.188 1.00 93.81 72 GLY A N 1
ATOM 522 C CA . GLY A 1 72 ? 5.708 -4.824 10.284 1.00 93.81 72 GLY A CA 1
ATOM 523 C C . GLY A 1 72 ? 5.009 -5.099 8.949 1.00 93.81 72 GLY A C 1
ATOM 524 O O . GLY A 1 72 ? 3.851 -5.494 8.976 1.00 93.81 72 GLY A O 1
ATOM 525 N N . TRP A 1 73 ? 5.674 -4.899 7.807 1.00 95.81 73 TRP A N 1
ATOM 526 C CA . TRP A 1 73 ? 5.134 -5.170 6.473 1.00 95.81 73 TRP A CA 1
ATOM 527 C C . TRP A 1 73 ? 5.992 -6.192 5.726 1.00 95.81 73 TRP A C 1
ATOM 529 O O . TRP A 1 73 ? 7.221 -6.069 5.697 1.00 95.81 73 TRP A O 1
ATOM 539 N N . SER A 1 74 ? 5.346 -7.175 5.095 1.00 97.69 74 SER A N 1
ATOM 540 C CA . SER A 1 74 ? 6.018 -8.153 4.235 1.00 97.69 74 SER A CA 1
ATOM 541 C C . SER A 1 74 ? 6.562 -7.497 2.965 1.00 97.69 74 SER A C 1
ATOM 543 O O . SER A 1 74 ? 6.009 -6.511 2.476 1.00 97.69 74 SER A O 1
ATOM 545 N N . VAL A 1 75 ? 7.612 -8.064 2.375 1.00 98.00 75 VAL A N 1
ATOM 546 C CA . VAL A 1 75 ? 8.056 -7.638 1.040 1.00 98.00 75 VAL A CA 1
ATOM 547 C C . VAL A 1 75 ? 6.923 -7.888 0.027 1.00 98.00 75 VAL A C 1
ATOM 549 O O . VAL A 1 75 ? 6.290 -8.947 0.102 1.00 98.00 75 VAL A O 1
ATOM 552 N N . PRO A 1 76 ? 6.618 -6.938 -0.881 1.00 98.25 76 PRO A N 1
ATOM 553 C CA . PRO A 1 76 ? 5.583 -7.134 -1.882 1.00 98.25 76 PRO A CA 1
ATOM 554 C C . PRO A 1 76 ? 5.896 -8.293 -2.830 1.00 98.25 76 PRO A C 1
ATOM 556 O O . PRO A 1 76 ? 6.989 -8.374 -3.390 1.00 98.25 76 PRO A O 1
ATOM 559 N N . VAL A 1 77 ? 4.905 -9.148 -3.060 1.00 97.88 77 VAL A N 1
ATOM 560 C CA . VAL A 1 77 ? 4.970 -10.272 -4.007 1.00 97.88 77 VAL A CA 1
ATOM 561 C C . VAL A 1 77 ? 3.769 -10.237 -4.942 1.00 97.88 77 VAL A C 1
ATOM 563 O O . VAL A 1 77 ? 2.760 -9.610 -4.619 1.00 97.88 77 VAL A O 1
ATOM 566 N N . VAL A 1 78 ? 3.863 -10.890 -6.103 1.00 97.81 78 VAL A N 1
ATOM 567 C CA . VAL A 1 78 ? 2.742 -10.954 -7.053 1.00 97.81 78 VAL A CA 1
ATOM 568 C C . VAL A 1 78 ? 1.512 -11.554 -6.366 1.00 97.81 78 VAL A C 1
ATOM 570 O O . VAL A 1 78 ? 1.590 -12.615 -5.751 1.00 97.81 78 VAL A O 1
ATOM 573 N N . SER A 1 79 ? 0.380 -10.859 -6.461 1.00 96.56 79 SER A N 1
ATOM 574 C CA . SER A 1 79 ? -0.894 -11.275 -5.876 1.00 96.56 79 SER A CA 1
ATOM 575 C C . SER A 1 79 ? -1.808 -11.859 -6.942 1.00 96.56 79 SER A C 1
ATOM 577 O O . SER A 1 79 ? -2.047 -11.231 -7.972 1.00 96.56 79 SER A O 1
ATOM 579 N N . THR A 1 80 ? -2.362 -13.036 -6.663 1.00 93.06 80 THR A N 1
ATOM 580 C CA . THR A 1 80 ? -3.377 -13.703 -7.495 1.00 93.06 80 THR A CA 1
ATOM 581 C C . THR A 1 80 ? -4.783 -13.622 -6.894 1.00 93.06 80 THR A C 1
ATOM 583 O O . THR A 1 80 ? -5.738 -14.104 -7.492 1.00 93.06 80 THR A O 1
ATOM 586 N N . VAL A 1 81 ? -4.920 -13.011 -5.712 1.00 91.31 81 VAL A N 1
ATOM 587 C CA . VAL A 1 81 ? -6.175 -12.931 -4.938 1.00 91.31 81 VAL A CA 1
ATOM 588 C C . VAL A 1 81 ? -6.741 -11.512 -4.854 1.00 91.31 81 VAL A C 1
ATOM 590 O O . VAL A 1 81 ? -7.782 -11.280 -4.237 1.00 91.31 81 VAL A O 1
ATOM 593 N N . ASP A 1 82 ? -6.021 -10.527 -5.387 1.00 93.94 82 ASP A N 1
ATOM 594 C CA . ASP A 1 82 ? -6.514 -9.161 -5.511 1.00 93.94 82 ASP A CA 1
ATOM 595 C C . ASP A 1 82 ? -7.279 -8.968 -6.826 1.00 93.94 82 ASP A C 1
ATOM 597 O O . ASP A 1 82 ? -6.969 -9.641 -7.810 1.00 93.94 82 ASP A O 1
ATOM 601 N N . PRO A 1 83 ? -8.261 -8.045 -6.868 1.00 94.81 83 PRO A N 1
ATOM 602 C CA . PRO A 1 83 ? -8.983 -7.735 -8.096 1.00 94.81 83 PRO A CA 1
ATOM 603 C C . PRO A 1 83 ? -8.031 -7.394 -9.242 1.00 94.81 83 PRO A C 1
ATOM 605 O O . PRO A 1 83 ? -7.124 -6.580 -9.087 1.00 94.81 83 PRO A O 1
ATOM 608 N N . THR A 1 84 ? -8.253 -7.993 -10.405 1.00 95.69 84 THR A N 1
ATOM 609 C CA . THR A 1 84 ? -7.425 -7.752 -11.586 1.00 95.69 84 THR A CA 1
ATOM 610 C C . THR A 1 84 ? -7.693 -6.369 -12.171 1.00 95.69 84 THR A C 1
ATOM 612 O O . THR A 1 84 ? -8.849 -5.969 -12.313 1.00 95.69 84 THR A O 1
ATOM 615 N N . ILE A 1 85 ? -6.636 -5.673 -12.593 1.00 95.75 85 ILE A N 1
ATOM 616 C CA . ILE A 1 85 ? -6.733 -4.461 -13.415 1.00 95.75 85 ILE A CA 1
ATOM 617 C C . ILE A 1 85 ? -6.056 -4.765 -14.749 1.00 95.75 85 ILE A C 1
ATOM 619 O O . ILE A 1 85 ? -4.877 -5.116 -14.782 1.00 95.75 85 ILE A O 1
ATOM 623 N N . ALA A 1 86 ? -6.809 -4.663 -15.846 1.00 96.19 86 ALA A N 1
ATOM 624 C CA . ALA A 1 86 ? -6.314 -4.989 -17.180 1.00 96.19 86 ALA A CA 1
ATOM 625 C C . ALA A 1 86 ? -5.064 -4.163 -17.525 1.00 96.19 86 ALA A C 1
ATOM 627 O O . ALA A 1 86 ? -5.071 -2.941 -17.402 1.00 96.19 86 ALA A O 1
ATOM 628 N N . GLY A 1 87 ? -3.992 -4.838 -17.948 1.00 95.94 87 GLY A N 1
ATOM 629 C CA . GLY A 1 87 ? -2.706 -4.204 -18.262 1.00 95.94 87 GLY A CA 1
ATOM 630 C C . GLY A 1 87 ? -1.779 -3.977 -17.061 1.00 95.94 87 GLY A C 1
ATOM 631 O O . GLY A 1 87 ? -0.703 -3.409 -17.249 1.00 95.94 87 GLY A O 1
ATOM 632 N N . PHE A 1 88 ? -2.148 -4.433 -15.858 1.00 97.31 88 PHE A N 1
ATOM 633 C CA . PHE A 1 88 ? -1.347 -4.269 -14.644 1.00 97.31 88 PHE A CA 1
ATOM 634 C C . PHE A 1 88 ? -1.067 -5.595 -13.932 1.00 97.31 88 PHE A C 1
ATOM 636 O O . PHE A 1 88 ? -1.894 -6.504 -13.892 1.00 97.31 88 PHE A O 1
ATOM 643 N N . THR A 1 89 ? 0.097 -5.657 -13.290 1.00 97.88 89 THR A N 1
ATOM 644 C CA . THR A 1 89 ? 0.506 -6.715 -12.368 1.00 97.88 89 THR A CA 1
ATOM 645 C C . THR A 1 89 ? 0.325 -6.223 -10.934 1.00 97.88 89 THR A C 1
ATOM 647 O O . THR A 1 89 ? 0.813 -5.146 -10.576 1.00 97.88 89 THR A O 1
ATOM 650 N N . ALA A 1 90 ? -0.372 -7.006 -10.109 1.00 98.12 90 ALA A N 1
ATOM 651 C CA . ALA A 1 90 ? -0.637 -6.695 -8.708 1.00 98.12 90 ALA A CA 1
ATOM 652 C C . ALA A 1 90 ? 0.484 -7.216 -7.794 1.00 98.12 90 ALA A C 1
ATOM 654 O O . ALA A 1 90 ? 0.801 -8.401 -7.835 1.00 98.12 90 ALA A O 1
ATOM 655 N N . TYR A 1 91 ? 1.029 -6.362 -6.926 1.00 98.31 91 TYR A N 1
ATOM 656 C CA . TYR A 1 91 ? 2.016 -6.716 -5.901 1.00 98.31 91 TYR A CA 1
ATOM 657 C C . TYR A 1 91 ? 1.450 -6.428 -4.510 1.00 98.31 91 TYR A C 1
ATOM 659 O O . TYR A 1 91 ? 1.218 -5.265 -4.173 1.00 98.31 91 TYR A O 1
ATOM 667 N N . ALA A 1 92 ? 1.219 -7.463 -3.703 1.00 97.69 92 ALA A N 1
ATOM 668 C CA . ALA A 1 92 ? 0.629 -7.343 -2.374 1.00 97.69 92 ALA A CA 1
ATOM 669 C C . ALA A 1 92 ? 1.671 -7.432 -1.256 1.00 97.69 92 ALA A C 1
ATOM 671 O O . ALA A 1 92 ? 2.570 -8.269 -1.285 1.00 97.69 92 ALA A O 1
ATOM 672 N N . THR A 1 93 ? 1.498 -6.588 -0.243 1.00 97.69 93 THR A N 1
ATOM 673 C CA . THR A 1 93 ? 2.227 -6.596 1.030 1.00 97.69 93 THR A CA 1
ATOM 674 C C . THR A 1 93 ? 1.234 -6.684 2.185 1.00 97.69 93 THR A C 1
ATOM 676 O O . THR A 1 93 ? 0.169 -6.058 2.152 1.00 97.69 93 THR A O 1
ATOM 679 N N . PHE A 1 94 ? 1.580 -7.461 3.207 1.00 96.88 94 PHE A N 1
ATOM 680 C CA . PHE A 1 94 ? 0.724 -7.768 4.347 1.00 96.88 94 PHE A CA 1
ATOM 681 C C . PHE A 1 94 ? 1.310 -7.189 5.626 1.00 96.88 94 PHE A C 1
ATOM 683 O O . PHE A 1 94 ? 2.519 -7.256 5.858 1.00 96.88 94 PHE A O 1
ATOM 690 N N . TYR A 1 95 ? 0.435 -6.629 6.452 1.00 96.25 95 TYR A N 1
ATOM 691 C CA . TYR A 1 95 ? 0.787 -6.068 7.741 1.00 96.25 95 TYR A CA 1
ATOM 692 C C . TYR A 1 95 ? 0.670 -7.121 8.838 1.00 96.25 95 TYR A C 1
ATOM 694 O O . TYR A 1 95 ? -0.383 -7.732 9.012 1.00 96.25 95 TYR A O 1
ATOM 702 N N . THR A 1 96 ? 1.739 -7.286 9.606 1.00 95.38 96 THR A N 1
ATOM 703 C CA . THR A 1 96 ? 1.811 -8.174 10.775 1.00 95.38 96 THR A CA 1
ATOM 704 C C . THR A 1 96 ? 2.194 -7.424 12.051 1.00 95.38 96 THR A C 1
ATOM 706 O O . THR A 1 96 ? 2.364 -8.032 13.104 1.00 95.38 96 THR A O 1
ATOM 709 N N . GLY A 1 97 ? 2.354 -6.099 11.973 1.00 93.06 97 GLY A N 1
ATOM 710 C CA . GLY A 1 97 ? 2.660 -5.274 13.137 1.00 93.06 97 GLY A CA 1
ATOM 711 C C . GLY A 1 97 ? 1.436 -4.959 14.007 1.00 93.06 97 GLY A C 1
ATOM 712 O O . GLY A 1 97 ? 0.295 -5.259 13.665 1.00 93.06 97 GLY A O 1
ATOM 713 N N . GLY A 1 98 ? 1.692 -4.312 15.146 1.00 93.12 98 GLY A N 1
ATOM 714 C CA . GLY A 1 98 ? 0.649 -3.880 16.076 1.00 93.12 98 GLY A CA 1
ATOM 715 C C . GLY A 1 98 ? 0.014 -2.532 15.725 1.00 93.12 98 GLY A C 1
ATOM 716 O O . GLY A 1 98 ? 0.647 -1.646 15.148 1.00 93.12 98 GLY A O 1
ATOM 717 N N . TRP A 1 99 ? -1.226 -2.348 16.163 1.00 93.19 99 TRP A N 1
ATOM 718 C CA . TRP A 1 99 ? -1.940 -1.080 16.055 1.00 93.19 99 TRP A CA 1
ATOM 719 C C . TRP A 1 99 ? -1.716 -0.207 17.290 1.00 93.19 99 TRP A C 1
ATOM 721 O O . TRP A 1 99 ? -1.403 -0.682 18.383 1.00 93.19 99 TRP A O 1
ATOM 731 N N . GLU A 1 100 ? -1.844 1.098 17.115 1.00 91.88 100 GLU A N 1
ATOM 732 C CA . GLU A 1 100 ? -1.854 2.063 18.206 1.00 91.88 100 GLU A CA 1
ATOM 733 C C . GLU A 1 100 ? -3.121 2.899 18.120 1.00 91.88 100 GLU A C 1
ATOM 735 O O . GLU A 1 100 ? -3.358 3.567 17.113 1.00 91.88 100 GLU A O 1
ATOM 740 N N . PHE A 1 101 ? -3.921 2.841 19.181 1.00 91.81 101 PHE A N 1
ATOM 741 C CA . PHE A 1 101 ? -5.103 3.669 19.342 1.00 91.81 101 PHE A CA 1
ATOM 742 C C . PHE A 1 101 ? -4.707 5.066 19.830 1.00 91.81 101 PHE A C 1
ATOM 744 O O . PHE A 1 101 ? -3.922 5.213 20.771 1.00 91.81 101 PHE A O 1
ATOM 751 N N . ARG A 1 102 ? -5.258 6.090 19.184 1.00 89.31 102 ARG A N 1
ATOM 752 C CA . ARG A 1 102 ? -5.154 7.494 19.566 1.00 89.31 102 ARG A CA 1
ATOM 753 C C . ARG A 1 102 ? -6.547 7.997 19.920 1.00 89.31 102 ARG A C 1
ATOM 755 O O . ARG A 1 102 ? -7.397 8.126 19.043 1.00 89.31 102 ARG A O 1
ATOM 762 N N . ASN A 1 103 ? -6.731 8.273 21.208 1.00 88.19 103 ASN A N 1
ATOM 763 C CA . ASN A 1 103 ? -7.880 9.006 21.719 1.00 88.19 103 ASN A CA 1
ATOM 764 C C . ASN A 1 103 ? -7.619 10.503 21.507 1.00 88.19 103 ASN A C 1
ATOM 766 O O . ASN A 1 103 ? -6.651 11.040 22.054 1.00 88.19 103 ASN A O 1
ATOM 770 N N . LEU A 1 104 ? -8.440 11.139 20.681 1.00 84.25 104 LEU A N 1
ATOM 771 C CA . LEU A 1 104 ? -8.411 12.560 20.389 1.00 84.25 104 LEU A CA 1
ATOM 772 C C . LEU A 1 104 ? -9.685 13.216 20.942 1.00 84.25 104 LEU A C 1
ATOM 774 O O . LEU A 1 104 ? -10.680 13.332 20.231 1.00 84.25 104 LEU A O 1
ATOM 778 N N . PRO A 1 105 ? -9.673 13.691 22.198 1.00 73.81 105 PRO A N 1
ATOM 779 C CA . PRO A 1 105 ? -10.839 14.351 22.771 1.00 73.81 105 PRO A CA 1
ATOM 780 C C . PRO A 1 105 ? -11.183 15.648 22.015 1.00 73.81 105 PRO A C 1
ATOM 782 O O . PRO A 1 105 ? -10.296 16.413 21.631 1.00 73.81 105 PRO A O 1
ATOM 785 N N . GLY A 1 106 ? -12.480 15.930 21.849 1.00 74.44 106 GLY A N 1
ATOM 786 C CA . GLY A 1 106 ? -12.984 17.165 21.235 1.00 74.44 106 GLY A CA 1
ATOM 787 C C . GLY A 1 106 ? -13.573 16.959 19.835 1.00 74.44 106 GLY A C 1
ATOM 788 O O . GLY A 1 106 ? -14.430 16.105 19.644 1.00 74.44 106 GLY A O 1
ATOM 789 N N . THR A 1 107 ? -13.167 17.787 18.865 1.00 65.06 107 THR A N 1
ATOM 790 C CA . THR A 1 107 ? -13.715 17.807 17.489 1.00 65.06 107 THR A CA 1
ATOM 791 C C . THR A 1 107 ? -12.969 16.910 16.499 1.00 65.06 107 THR A C 1
ATOM 793 O O . THR A 1 107 ? -13.341 16.845 15.326 1.00 65.06 107 THR A O 1
ATOM 796 N N . ALA A 1 108 ? -11.899 16.244 16.935 1.00 73.06 108 ALA A N 1
ATOM 797 C CA . ALA A 1 108 ? -11.129 15.338 16.099 1.00 73.06 108 ALA A CA 1
ATOM 798 C C . ALA A 1 108 ? -11.603 13.895 16.295 1.00 73.06 108 ALA A C 1
ATOM 800 O O . ALA A 1 108 ? -11.934 13.482 17.399 1.00 73.06 108 ALA A O 1
ATOM 801 N N . ASN A 1 109 ? -11.627 13.122 15.212 1.00 82.31 109 ASN A N 1
ATOM 802 C CA . ASN A 1 109 ? -12.032 11.724 15.285 1.00 82.31 109 ASN A CA 1
ATOM 803 C C . ASN A 1 109 ? -10.887 10.867 15.827 1.00 82.31 109 ASN A C 1
ATOM 805 O O . ASN A 1 109 ? -9.791 10.874 15.256 1.00 82.31 109 ASN A O 1
ATOM 809 N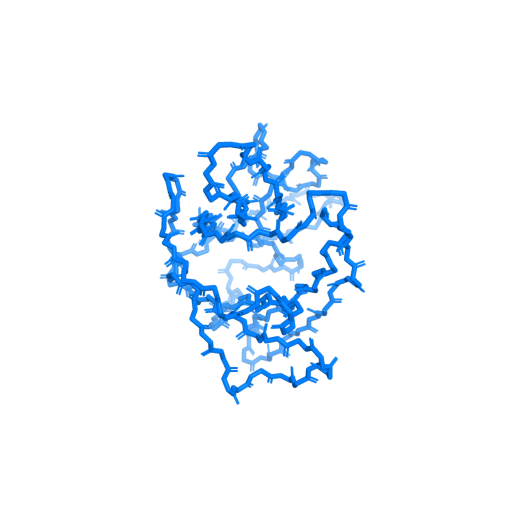 N . ASP A 1 110 ? -11.186 10.071 16.851 1.00 89.75 110 ASP A N 1
ATOM 810 C CA . ASP A 1 110 ? -10.346 8.972 17.313 1.00 89.75 110 ASP A CA 1
ATOM 811 C C . ASP A 1 110 ? -9.905 8.082 16.147 1.00 89.75 110 ASP A C 1
ATOM 813 O O . ASP A 1 110 ? -10.666 7.815 15.206 1.00 89.75 110 ASP A O 1
ATOM 817 N N . TYR A 1 111 ? -8.676 7.578 16.206 1.00 90.50 111 TYR A N 1
ATOM 818 C CA . TYR A 1 111 ? -8.166 6.688 15.170 1.00 90.50 111 TYR A CA 1
ATOM 819 C C . TYR A 1 111 ? -7.206 5.644 15.703 1.00 90.50 111 TYR A C 1
ATOM 821 O O . TYR A 1 111 ? -6.548 5.799 16.728 1.00 90.50 111 TYR A O 1
ATOM 829 N N . SER A 1 112 ? -7.077 4.580 14.926 1.00 91.88 112 SER A N 1
ATOM 830 C CA . SER A 1 112 ? -6.057 3.566 15.111 1.00 91.88 112 SER A CA 1
ATOM 831 C C . SER A 1 112 ? -5.076 3.629 13.962 1.00 91.88 112 SER A C 1
ATOM 833 O O . SER A 1 112 ? -5.464 3.731 12.795 1.00 91.88 112 SER A O 1
ATOM 835 N N . ARG A 1 113 ? -3.790 3.551 14.288 1.00 89.12 113 ARG A N 1
ATOM 836 C CA . ARG A 1 113 ? -2.707 3.604 13.311 1.00 89.12 113 ARG A CA 1
ATOM 837 C C . ARG A 1 113 ? -1.876 2.340 13.300 1.00 89.12 113 ARG A C 1
ATOM 839 O O . ARG A 1 113 ? -1.622 1.754 14.350 1.00 89.12 113 ARG A O 1
ATOM 846 N N . ALA A 1 114 ? -1.399 1.956 12.124 1.00 90.75 114 ALA A N 1
ATOM 847 C CA . ALA A 1 114 ? -0.369 0.933 12.029 1.00 90.75 114 ALA A CA 1
ATOM 848 C C . ALA A 1 114 ? 0.939 1.509 12.594 1.00 90.75 114 ALA A C 1
ATOM 850 O O . ALA A 1 114 ? 1.403 2.554 12.130 1.00 90.75 114 ALA A O 1
ATOM 851 N N . ARG A 1 115 ? 1.553 0.842 13.580 1.00 89.19 115 ARG A N 1
ATOM 852 C CA . ARG A 1 115 ? 2.869 1.259 14.109 1.00 89.19 115 ARG A CA 1
ATOM 853 C C . ARG A 1 115 ? 3.970 1.095 13.065 1.00 89.19 115 ARG A C 1
ATOM 855 O O . ARG A 1 115 ? 4.919 1.871 13.017 1.00 89.19 115 ARG A O 1
ATOM 862 N N . GLY A 1 116 ? 3.829 0.060 12.242 1.00 89.56 116 GLY A N 1
ATOM 863 C CA . GLY A 1 116 ? 4.800 -0.297 11.224 1.00 89.56 116 GLY A CA 1
ATOM 864 C C . GLY A 1 116 ? 4.587 0.482 9.933 1.00 89.56 116 GLY A C 1
ATOM 865 O O . GLY A 1 116 ? 3.453 0.696 9.491 1.00 89.56 116 GLY A O 1
ATOM 866 N N . ARG A 1 117 ? 5.691 0.891 9.310 1.00 88.50 117 ARG A N 1
ATOM 867 C CA . ARG A 1 117 ? 5.697 1.679 8.075 1.00 88.50 117 ARG A CA 1
ATOM 868 C C . ARG A 1 117 ? 6.283 0.852 6.931 1.00 88.50 117 ARG A C 1
ATOM 870 O O . ARG A 1 117 ? 7.375 0.314 7.096 1.00 88.50 117 ARG A O 1
ATOM 877 N N . PRO A 1 118 ? 5.597 0.752 5.781 1.00 91.94 118 PRO A N 1
ATOM 878 C CA . PRO A 1 118 ? 6.127 0.027 4.634 1.00 91.94 118 PRO A CA 1
ATOM 879 C C . PRO A 1 118 ? 7.248 0.838 3.979 1.00 91.94 118 PRO A C 1
ATOM 881 O O . PRO A 1 118 ? 7.085 2.042 3.761 1.00 91.94 118 PRO A O 1
ATOM 884 N N . ASN A 1 119 ? 8.363 0.197 3.636 1.00 94.06 119 ASN A N 1
ATOM 885 C CA . ASN A 1 119 ? 9.385 0.809 2.790 1.00 94.06 119 ASN A CA 1
ATOM 886 C C . ASN A 1 119 ? 10.029 -0.229 1.877 1.00 94.06 119 ASN A C 1
ATOM 888 O O . ASN A 1 119 ? 10.644 -1.180 2.356 1.00 94.06 119 ASN A O 1
ATOM 892 N N . PHE A 1 120 ? 9.910 -0.047 0.569 1.00 96.62 120 PHE A N 1
ATOM 893 C CA . PHE A 1 120 ? 10.377 -1.031 -0.402 1.00 96.62 120 PHE A CA 1
ATOM 894 C C . PHE A 1 120 ? 11.060 -0.368 -1.582 1.00 96.62 120 PHE A C 1
ATOM 896 O O . PHE A 1 120 ? 10.720 0.757 -1.960 1.00 96.62 120 PHE A O 1
ATOM 903 N N . GLN A 1 121 ? 11.974 -1.113 -2.190 1.00 96.50 121 GLN A N 1
ATOM 904 C CA . GLN A 1 121 ? 12.637 -0.735 -3.427 1.00 96.50 121 GLN A CA 1
ATOM 905 C C . GLN A 1 121 ? 12.678 -1.908 -4.406 1.00 96.50 121 GLN A C 1
ATOM 907 O O . GLN A 1 121 ? 12.781 -3.066 -3.995 1.00 96.50 121 GLN A O 1
ATOM 912 N N . ALA A 1 122 ? 12.609 -1.598 -5.694 1.00 95.12 122 ALA A N 1
ATOM 913 C CA . ALA A 1 122 ? 12.835 -2.533 -6.786 1.00 95.12 122 ALA A CA 1
ATOM 914 C C . ALA A 1 122 ? 13.735 -1.869 -7.830 1.00 95.12 122 ALA A C 1
ATOM 916 O O . ALA A 1 122 ? 13.584 -0.680 -8.113 1.00 95.12 122 ALA A O 1
ATOM 917 N N . SER A 1 123 ? 14.650 -2.641 -8.409 1.00 91.00 123 SER A N 1
ATOM 918 C CA . SER A 1 123 ? 15.514 -2.187 -9.500 1.00 91.00 123 SER A CA 1
ATOM 919 C C . SER A 1 123 ? 15.006 -2.725 -10.833 1.00 91.00 123 SER A C 1
ATOM 921 O O . SER A 1 123 ? 14.746 -3.922 -10.957 1.00 91.00 123 SER A O 1
ATOM 923 N N . LYS A 1 124 ? 14.864 -1.854 -11.833 1.00 87.00 124 LYS A N 1
ATOM 924 C CA . LYS A 1 124 ? 14.382 -2.214 -13.171 1.00 87.00 124 LYS A CA 1
ATOM 925 C C . LYS A 1 124 ? 14.970 -1.267 -14.210 1.00 87.00 124 LYS A C 1
ATOM 927 O O . LYS A 1 124 ? 15.053 -0.078 -13.952 1.00 87.00 124 LYS A O 1
ATOM 932 N N . VAL A 1 125 ? 15.326 -1.775 -15.387 1.00 82.69 125 VAL A N 1
ATOM 933 C CA . VAL A 1 125 ? 15.618 -0.917 -16.546 1.00 82.69 125 VAL A CA 1
ATOM 934 C C . VAL A 1 125 ? 14.295 -0.432 -17.137 1.00 82.69 125 VAL A C 1
ATOM 936 O O . VAL A 1 125 ? 13.489 -1.247 -17.594 1.00 82.69 125 VAL A O 1
ATOM 939 N N . ILE A 1 126 ? 14.057 0.876 -17.115 1.00 79.50 126 ILE A N 1
ATOM 940 C CA . ILE A 1 126 ? 12.889 1.533 -17.699 1.00 79.50 126 ILE A CA 1
ATOM 941 C C . ILE A 1 126 ? 13.333 2.139 -19.041 1.00 79.50 126 ILE A C 1
ATOM 943 O O . ILE A 1 126 ? 14.190 3.019 -19.053 1.00 79.50 126 ILE A O 1
ATOM 947 N N . PRO A 1 127 ? 12.756 1.713 -20.185 1.00 69.06 127 PRO A N 1
ATOM 948 C CA . PRO A 1 127 ? 13.254 2.075 -21.520 1.00 69.06 127 PRO A CA 1
ATOM 949 C C . PRO A 1 127 ? 13.378 3.579 -21.799 1.00 69.06 127 PRO A C 1
ATOM 951 O O . PRO A 1 127 ? 14.197 3.997 -22.609 1.00 69.06 127 PRO A O 1
ATOM 954 N N . SER A 1 128 ? 12.556 4.400 -21.144 1.00 74.31 128 SER A N 1
ATOM 955 C CA . SER A 1 128 ? 12.678 5.855 -21.176 1.00 74.31 128 SER A CA 1
ATOM 956 C C . SER A 1 128 ? 12.265 6.425 -19.828 1.00 74.31 128 SER A C 1
ATOM 958 O O . SER A 1 128 ? 11.129 6.232 -19.388 1.00 74.31 128 SER A O 1
ATOM 960 N N . CYS A 1 129 ? 13.166 7.170 -19.189 1.00 70.00 129 CYS A N 1
ATOM 961 C CA . CYS A 1 129 ? 12.894 7.821 -17.909 1.00 70.00 129 CYS A CA 1
ATOM 962 C C . CYS A 1 129 ? 11.709 8.808 -17.977 1.00 70.00 129 CYS A C 1
ATOM 964 O O . CYS A 1 129 ? 10.965 8.958 -17.005 1.00 70.00 129 CYS A O 1
ATOM 966 N N . GLY A 1 130 ? 11.486 9.432 -19.141 1.00 65.56 130 GLY A N 1
ATOM 967 C CA . GLY A 1 130 ? 10.354 10.334 -19.378 1.00 65.56 130 GLY A CA 1
ATOM 968 C C . GLY A 1 130 ? 8.996 9.628 -19.445 1.00 65.56 130 GLY A C 1
ATOM 969 O O . GLY A 1 130 ? 7.962 10.288 -19.401 1.00 65.56 130 GLY A O 1
ATOM 970 N N . SER A 1 131 ? 8.976 8.293 -19.521 1.00 74.88 131 SER A N 1
ATOM 971 C CA . SER A 1 131 ? 7.733 7.520 -19.540 1.00 74.88 131 SER A CA 1
ATOM 972 C C . SER A 1 131 ? 7.033 7.619 -18.191 1.00 74.88 131 SER A C 1
ATOM 974 O O . SER A 1 131 ? 7.607 7.260 -17.157 1.00 74.88 131 SER A O 1
ATOM 976 N N . THR A 1 132 ? 5.776 8.053 -18.199 1.00 84.19 132 THR A N 1
ATOM 977 C CA . THR A 1 132 ? 4.926 8.010 -17.011 1.00 84.19 132 THR A CA 1
ATOM 978 C C . THR A 1 132 ? 4.594 6.563 -16.664 1.00 84.19 132 THR A C 1
ATOM 980 O O . THR A 1 132 ? 3.995 5.849 -17.470 1.00 84.19 132 THR A O 1
ATOM 983 N N . ILE A 1 133 ? 4.931 6.132 -15.448 1.00 88.38 133 ILE A N 1
ATOM 984 C CA . ILE A 1 133 ? 4.464 4.839 -14.930 1.00 88.38 133 ILE A CA 1
ATOM 985 C C . ILE A 1 133 ? 3.191 5.090 -14.134 1.00 88.38 133 ILE A C 1
ATOM 987 O O . ILE A 1 133 ? 3.224 5.729 -13.086 1.00 88.38 133 ILE A O 1
ATOM 991 N N . GLN A 1 134 ? 2.064 4.590 -14.634 1.00 93.25 134 GLN A N 1
ATOM 992 C CA . GLN A 1 134 ? 0.795 4.656 -13.915 1.00 93.25 134 GLN A CA 1
ATOM 993 C C . GLN A 1 134 ? 0.783 3.639 -12.778 1.00 93.25 134 GLN A C 1
ATOM 995 O O . GLN A 1 134 ? 1.059 2.470 -13.009 1.00 93.25 134 GLN A O 1
ATOM 1000 N N . VAL A 1 135 ? 0.438 4.054 -11.562 1.00 93.88 135 VAL A N 1
ATOM 1001 C CA . VAL A 1 135 ? 0.349 3.144 -10.413 1.00 93.88 135 VAL A CA 1
ATOM 1002 C C . VAL A 1 135 ? -0.978 3.315 -9.694 1.00 93.88 135 VAL A C 1
ATOM 1004 O O . VAL A 1 135 ? -1.372 4.434 -9.360 1.00 93.88 135 VAL A O 1
ATOM 1007 N N . TYR A 1 136 ? -1.640 2.195 -9.401 1.00 95.31 136 TYR A N 1
ATOM 1008 C CA . TYR A 1 136 ? -2.761 2.159 -8.463 1.00 95.31 136 TYR A CA 1
ATOM 1009 C C . TYR A 1 136 ? -2.315 1.573 -7.129 1.00 95.31 136 TYR A C 1
ATOM 1011 O O . TYR A 1 136 ? -1.463 0.687 -7.075 1.00 95.31 136 TYR A O 1
ATOM 1019 N N . ALA A 1 137 ? -2.943 2.023 -6.050 1.00 94.31 137 ALA A N 1
ATOM 1020 C CA . ALA A 1 137 ? -2.772 1.450 -4.726 1.00 94.31 137 ALA A CA 1
ATOM 1021 C C . ALA A 1 137 ? -4.138 1.099 -4.139 1.00 94.31 137 ALA A C 1
ATOM 1023 O O . ALA A 1 137 ? -4.972 1.977 -3.903 1.00 94.31 137 ALA A O 1
ATOM 1024 N N . ARG A 1 138 ? -4.355 -0.186 -3.865 1.00 94.06 138 ARG A N 1
ATOM 1025 C CA . ARG A 1 138 ? -5.490 -0.679 -3.088 1.00 94.06 138 ARG A CA 1
ATOM 1026 C C . ARG A 1 138 ? -5.059 -0.891 -1.647 1.00 94.06 138 ARG A C 1
ATOM 1028 O O . ARG A 1 138 ? -3.995 -1.445 -1.390 1.00 94.06 138 ARG A O 1
ATOM 1035 N N . ARG A 1 139 ? -5.890 -0.468 -0.702 1.00 93.31 139 ARG A N 1
ATOM 1036 C CA . ARG A 1 139 ? -5.713 -0.745 0.727 1.00 93.31 139 ARG A CA 1
ATOM 1037 C C . ARG A 1 139 ? -6.906 -1.533 1.218 1.00 93.31 139 ARG A C 1
ATOM 1039 O O . ARG A 1 139 ? -8.033 -1.228 0.839 1.00 93.31 139 ARG A O 1
ATOM 1046 N N . THR A 1 140 ? -6.637 -2.538 2.035 1.00 94.75 140 THR A N 1
ATOM 1047 C CA . THR A 1 140 ? -7.652 -3.402 2.632 1.00 94.75 140 THR A CA 1
ATOM 1048 C C . THR A 1 140 ? -7.338 -3.574 4.108 1.00 94.75 140 THR A C 1
ATOM 1050 O O . THR A 1 140 ? -6.172 -3.727 4.464 1.00 94.75 140 THR A O 1
ATOM 1053 N N . VAL A 1 141 ? -8.359 -3.543 4.957 1.00 95.62 141 VAL A N 1
ATOM 1054 C CA . VAL A 1 141 ? -8.273 -3.846 6.390 1.00 95.62 141 VAL A CA 1
ATOM 1055 C C . VAL A 1 141 ? -9.584 -4.481 6.835 1.00 95.62 141 VAL A C 1
ATOM 1057 O O . VAL A 1 141 ? -10.642 -4.150 6.308 1.00 95.62 141 VAL A O 1
ATOM 1060 N N . THR A 1 142 ? -9.530 -5.406 7.785 1.00 96.81 142 THR A N 1
ATOM 1061 C CA . THR A 1 142 ? -10.723 -5.935 8.452 1.00 96.81 142 THR A CA 1
ATOM 1062 C C . THR A 1 142 ? -10.914 -5.205 9.774 1.00 96.81 142 THR A C 1
ATOM 1064 O O . THR A 1 142 ? -10.007 -5.211 10.604 1.00 96.81 142 THR A O 1
ATOM 1067 N N . VAL A 1 143 ? -12.073 -4.573 9.951 1.00 96.81 143 VAL A N 1
ATOM 1068 C CA . VAL A 1 143 ? -12.464 -3.795 11.132 1.00 96.81 143 VAL A CA 1
ATOM 1069 C C . VAL A 1 143 ? -13.667 -4.479 11.767 1.00 96.81 143 VAL A C 1
ATOM 1071 O O . VAL A 1 143 ? -14.704 -4.599 11.124 1.00 96.81 143 VAL A O 1
ATOM 1074 N N . ASN A 1 144 ? -13.528 -4.966 13.002 1.00 96.75 144 ASN A N 1
ATOM 1075 C CA . ASN A 1 144 ? -14.585 -5.694 13.720 1.00 96.75 144 ASN A CA 1
ATOM 1076 C C . ASN A 1 144 ? -15.228 -6.820 12.880 1.00 96.75 144 ASN A C 1
ATOM 1078 O O . ASN A 1 144 ? -16.442 -6.985 12.855 1.00 96.75 144 ASN A O 1
ATOM 1082 N N . GLY A 1 145 ? -14.405 -7.572 12.143 1.00 96.25 145 GLY A N 1
ATOM 1083 C CA . GLY A 1 145 ? -14.858 -8.656 11.262 1.00 96.25 145 GLY A CA 1
ATOM 1084 C C . GLY A 1 145 ? -15.328 -8.216 9.869 1.00 96.25 145 GLY A C 1
ATOM 1085 O O . GLY A 1 145 ? -15.432 -9.057 8.982 1.00 96.25 145 GLY A O 1
ATOM 1086 N N . GLN A 1 146 ? -15.529 -6.920 9.621 1.00 97.06 146 GLN A N 1
ATOM 1087 C CA . GLN A 1 146 ? -15.911 -6.404 8.307 1.00 97.06 146 GLN A CA 1
ATOM 1088 C C . GLN A 1 146 ? -14.687 -5.983 7.489 1.00 97.06 146 GLN A C 1
ATOM 1090 O O . GLN A 1 146 ? -13.896 -5.140 7.910 1.00 97.06 146 GLN A O 1
ATOM 1095 N N . THR A 1 147 ? -14.535 -6.522 6.280 1.00 95.81 147 THR A N 1
ATOM 1096 C CA . THR A 1 147 ? -13.479 -6.084 5.360 1.00 95.81 147 THR A CA 1
ATOM 1097 C C . THR A 1 147 ? -13.853 -4.771 4.675 1.00 95.81 147 THR A C 1
ATOM 1099 O O . THR A 1 147 ? -14.844 -4.682 3.956 1.00 95.81 147 THR A O 1
ATOM 1102 N N . ILE A 1 148 ? -13.001 -3.764 4.845 1.00 94.62 148 ILE A N 1
ATOM 1103 C CA . ILE A 1 148 ? -13.074 -2.467 4.179 1.00 94.62 148 ILE A CA 1
ATOM 1104 C C . ILE A 1 148 ? -11.923 -2.392 3.180 1.00 94.62 148 ILE A C 1
ATOM 1106 O O . ILE A 1 148 ? -10.773 -2.688 3.514 1.00 94.62 148 ILE A O 1
ATOM 1110 N N . SER A 1 149 ? -12.212 -1.975 1.946 1.00 93.88 149 SER A N 1
ATOM 1111 C CA . SER A 1 149 ? -11.170 -1.737 0.950 1.00 93.88 149 SER A CA 1
ATOM 1112 C C . SER A 1 149 ? -11.481 -0.550 0.057 1.00 93.88 149 SER A C 1
ATOM 1114 O O . SER A 1 149 ? -12.639 -0.279 -0.243 1.00 93.88 149 SER A O 1
ATOM 1116 N N . PHE A 1 150 ? -10.435 0.133 -0.395 1.00 91.06 150 PHE A N 1
ATOM 1117 C CA . PHE A 1 150 ? -10.541 1.181 -1.401 1.00 91.06 150 PHE A CA 1
ATOM 1118 C C . PHE A 1 150 ? -9.305 1.179 -2.292 1.00 91.06 150 PHE A C 1
ATOM 1120 O O . PHE A 1 150 ? -8.215 0.778 -1.874 1.00 91.06 150 PHE A O 1
ATOM 1127 N N . ILE A 1 151 ? -9.477 1.657 -3.518 1.00 93.12 151 ILE A N 1
ATOM 1128 C CA . ILE A 1 151 ? -8.404 1.847 -4.486 1.00 93.12 151 ILE A CA 1
ATOM 1129 C C . ILE A 1 151 ? -8.214 3.338 -4.760 1.00 93.12 151 ILE A C 1
ATOM 1131 O O . ILE A 1 151 ? -9.172 4.107 -4.761 1.00 93.12 151 ILE A O 1
ATOM 1135 N N . ARG A 1 152 ? -6.965 3.760 -4.948 1.00 89.25 152 ARG A N 1
ATOM 1136 C CA . ARG A 1 152 ? -6.602 5.097 -5.429 1.00 89.25 152 ARG A CA 1
ATOM 1137 C C . ARG A 1 152 ? -5.677 4.978 -6.629 1.00 89.25 152 ARG A C 1
ATOM 1139 O O . ARG A 1 152 ? -4.870 4.052 -6.687 1.00 89.25 152 ARG A O 1
ATOM 1146 N N . GLY A 1 153 ? -5.759 5.957 -7.520 1.00 88.06 153 GLY A N 1
ATOM 1147 C CA . GLY A 1 153 ? -4.950 6.038 -8.728 1.00 88.06 153 GLY A CA 1
ATOM 1148 C C . GLY A 1 153 ? -5.796 6.045 -10.011 1.00 88.06 153 GLY A C 1
ATOM 1149 O O . GLY A 1 153 ? -7.024 6.074 -9.916 1.00 88.06 153 GLY A O 1
ATOM 1150 N N . PRO A 1 154 ? -5.138 6.024 -11.182 1.00 87.00 154 PRO A N 1
ATOM 1151 C CA . PRO A 1 154 ? -3.688 5.939 -11.312 1.00 87.00 154 PRO A CA 1
ATOM 1152 C C . PRO A 1 154 ? -3.024 7.259 -10.906 1.00 87.00 154 PRO A C 1
ATOM 1154 O O . PRO A 1 154 ? -3.593 8.333 -11.080 1.00 87.00 154 PRO A O 1
ATOM 1157 N N . ILE A 1 155 ? -1.815 7.183 -10.362 1.00 85.56 155 ILE A N 1
ATOM 1158 C CA . ILE A 1 155 ? -0.902 8.330 -10.292 1.00 85.56 155 ILE A CA 1
ATOM 1159 C C . ILE A 1 155 ? 0.291 8.069 -11.205 1.00 85.56 155 ILE A C 1
ATOM 1161 O O . ILE A 1 155 ? 0.694 6.918 -11.364 1.00 85.56 155 ILE A O 1
ATOM 1165 N N . GLY A 1 156 ? 0.818 9.120 -11.828 1.00 83.69 156 GLY A N 1
ATOM 1166 C CA . GLY A 1 156 ? 2.007 9.033 -12.672 1.00 83.69 156 GLY A CA 1
ATOM 1167 C C . GLY A 1 156 ? 3.294 9.170 -11.861 1.00 83.69 156 GLY A C 1
ATOM 1168 O O . GLY A 1 156 ? 3.380 10.061 -11.015 1.00 83.69 156 GLY A O 1
ATOM 1169 N N . LEU A 1 157 ? 4.269 8.295 -12.130 1.00 80.94 157 LEU A N 1
ATOM 1170 C CA . LEU A 1 157 ? 5.656 8.371 -11.648 1.00 80.94 157 LEU A CA 1
ATOM 1171 C C . LEU A 1 157 ? 6.633 8.848 -12.722 1.00 80.94 157 LEU A C 1
ATOM 1173 O O . LEU A 1 157 ? 6.476 8.436 -13.898 1.00 80.94 157 LEU A O 1
#

Organism: NCBI:txid857417

Foldseek 3Di:
DDWDWADDPVFWIKTKDWQDWDPDCDPPPPTHGFDKDWQDDPPKDKDWKKKKKWWFPLFDDWDKDADPQADQKDTWDFDPPDDDDPRTTITMITGRADKDWDDDPDPGTTMITGPGTGIMMTTTHDVDPPDWIFMKMKIWMQIPNRIDIDMDTRDTD

pLDDT: mean 87.62, std 11.02, range [55.06, 98.31]

Radius of gyration: 16.42 Å; chains: 1; bounding box: 40×32×44 Å